Protein AF-A0A957QTY1-F1 (afdb_monomer_lite)

Radius of gyration: 31.03 Å; chains: 1; bounding box: 82×39×87 Å

Secondary structure (DSSP, 8-state):
--------TTTT-S---PPPPPP-HHHHHHHHHHHHHHHHHHHHHHHHHHH--TTHHHHHHHHHHHHHHHHHHHTT-HHHHHHHHHHHHHHHHHHHHHHHTHHHHHHHHHHHHHHHHHHHHHHHHHH-

Structure (mmCIF, N/CA/C/O backbone):
data_AF-A0A957QTY1-F1
#
_entry.id   AF-A0A957QTY1-F1
#
loop_
_atom_site.gr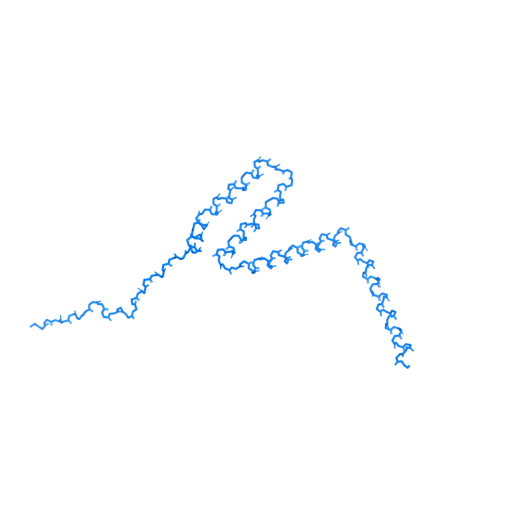oup_PDB
_atom_site.id
_atom_site.type_symbol
_atom_site.label_atom_id
_atom_site.label_alt_id
_atom_site.label_comp_id
_atom_site.label_asym_id
_atom_site.label_entity_id
_atom_site.label_seq_id
_atom_site.pdbx_PDB_ins_code
_atom_site.Cartn_x
_atom_site.Cartn_y
_atom_site.Cartn_z
_atom_site.occupancy
_atom_site.B_iso_or_equiv
_atom_site.auth_seq_id
_atom_site.auth_comp_id
_atom_site.auth_asym_id
_atom_site.auth_atom_id
_atom_site.pdbx_PDB_model_num
ATOM 1 N N . LEU A 1 1 ? 64.435 27.013 -41.044 1.00 44.09 1 LEU A N 1
ATOM 2 C CA . LEU A 1 1 ? 63.020 26.824 -40.651 1.00 44.09 1 LEU A CA 1
ATOM 3 C C . LEU A 1 1 ? 62.900 25.430 -40.040 1.00 44.09 1 LEU A C 1
ATOM 5 O O . LEU A 1 1 ? 63.057 24.458 -40.764 1.00 44.09 1 LEU A O 1
ATOM 9 N N . ARG A 1 2 ? 62.782 25.329 -38.709 1.00 47.00 2 ARG A N 1
ATOM 10 C CA . ARG A 1 2 ? 62.637 24.045 -37.999 1.00 47.00 2 ARG A CA 1
ATOM 11 C C . ARG A 1 2 ? 61.186 23.589 -38.147 1.00 47.00 2 ARG A C 1
ATOM 13 O O . ARG A 1 2 ? 60.296 24.276 -37.658 1.00 47.00 2 ARG A O 1
ATOM 20 N N . ALA A 1 3 ? 60.965 22.487 -38.858 1.00 55.94 3 ALA A N 1
ATOM 21 C CA . ALA A 1 3 ? 59.659 21.849 -38.946 1.00 55.94 3 ALA A CA 1
ATOM 22 C C . ALA A 1 3 ? 59.260 21.369 -37.543 1.00 55.94 3 ALA A C 1
ATOM 24 O O . ALA A 1 3 ? 59.983 20.584 -36.930 1.00 55.94 3 ALA A O 1
ATOM 25 N N . GLY A 1 4 ? 58.167 21.918 -37.013 1.00 53.94 4 GLY A N 1
ATOM 26 C CA . GLY A 1 4 ? 57.575 21.465 -35.764 1.00 53.94 4 GLY A CA 1
ATOM 27 C C . GLY A 1 4 ? 56.970 20.086 -35.977 1.00 53.94 4 GLY A C 1
ATOM 28 O O . GLY A 1 4 ? 56.051 19.936 -36.778 1.00 53.94 4 GLY A O 1
ATOM 29 N N . ASP A 1 5 ? 57.513 19.093 -35.285 1.00 63.28 5 ASP A N 1
ATOM 30 C CA . ASP A 1 5 ? 56.889 17.787 -35.138 1.00 63.28 5 ASP A CA 1
ATOM 31 C C . ASP A 1 5 ? 55.661 17.954 -34.233 1.00 63.28 5 ASP A C 1
ATOM 33 O O . ASP A 1 5 ? 55.762 18.059 -33.008 1.00 63.28 5 ASP A O 1
ATOM 37 N N . PHE A 1 6 ? 54.490 18.101 -34.854 1.00 61.78 6 PHE A N 1
ATOM 38 C CA . PHE A 1 6 ? 53.211 18.073 -34.159 1.00 61.78 6 PHE A CA 1
ATOM 39 C C . PHE A 1 6 ? 52.915 16.608 -33.849 1.00 61.78 6 PHE A C 1
ATOM 41 O O . PHE A 1 6 ? 52.276 15.923 -34.647 1.00 61.78 6 PHE A O 1
ATOM 48 N N . GLY A 1 7 ? 53.450 16.127 -32.724 1.00 65.25 7 GLY A N 1
ATOM 49 C CA . GLY A 1 7 ? 53.280 14.751 -32.269 1.00 65.25 7 GLY A CA 1
ATOM 50 C C . GLY A 1 7 ? 51.825 14.265 -32.311 1.00 65.25 7 GLY A C 1
ATOM 51 O O . GLY A 1 7 ? 50.881 15.049 -32.394 1.00 65.25 7 GLY A O 1
ATOM 52 N N . ASP A 1 8 ?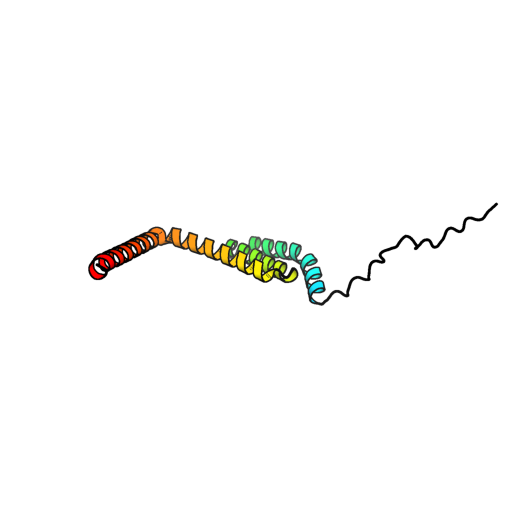 51.665 12.943 -32.250 1.00 66.50 8 ASP A N 1
ATOM 53 C CA . ASP A 1 8 ? 50.414 12.217 -32.490 1.00 66.50 8 ASP A CA 1
ATOM 54 C C . ASP A 1 8 ? 49.158 12.933 -31.942 1.00 66.50 8 ASP A C 1
ATOM 56 O O . ASP A 1 8 ? 49.003 13.146 -30.735 1.00 66.50 8 ASP A O 1
ATOM 60 N N . ALA A 1 9 ? 48.225 13.282 -32.838 1.00 62.50 9 ALA A N 1
ATOM 61 C CA . ALA A 1 9 ? 46.995 14.026 -32.538 1.00 62.50 9 ALA A CA 1
ATOM 62 C C . ALA A 1 9 ? 46.105 13.340 -31.480 1.00 62.50 9 ALA A C 1
ATOM 64 O O . ALA A 1 9 ? 45.184 13.945 -30.928 1.00 62.50 9 ALA A O 1
ATOM 65 N N . ARG A 1 10 ? 46.380 12.066 -31.181 1.00 59.50 10 ARG A N 1
ATOM 66 C CA . ARG A 1 10 ? 45.662 11.238 -30.207 1.00 59.50 10 ARG A CA 1
ATOM 67 C C . ARG A 1 10 ? 46.319 11.188 -28.828 1.00 59.50 10 ARG A C 1
ATOM 69 O O . ARG A 1 10 ? 45.717 10.634 -27.911 1.00 59.50 10 ARG A O 1
ATOM 76 N N . ALA A 1 11 ? 47.474 11.827 -28.634 1.00 61.59 11 ALA A N 1
ATOM 77 C CA . ALA A 1 11 ? 48.192 11.855 -27.355 1.00 61.59 11 ALA A CA 1
ATOM 78 C C . ALA A 1 11 ? 47.385 12.477 -26.192 1.00 61.59 11 ALA A C 1
ATOM 80 O O . ALA A 1 11 ? 47.681 12.237 -25.021 1.00 61.59 11 ALA A O 1
ATOM 81 N N . HIS A 1 12 ? 46.327 13.238 -26.496 1.00 62.34 12 HIS A N 1
ATOM 82 C CA . HIS A 1 12 ? 45.428 13.835 -25.503 1.00 62.34 12 HIS A CA 1
ATOM 83 C C . HIS A 1 12 ? 44.279 12.909 -25.061 1.00 62.34 12 HIS A C 1
ATOM 85 O O . HIS A 1 12 ? 43.588 13.205 -24.084 1.00 62.34 12 HIS A O 1
ATOM 91 N N . ILE A 1 13 ? 44.059 11.772 -25.729 1.00 63.53 13 ILE A N 1
ATOM 92 C CA . ILE A 1 13 ? 42.962 10.850 -25.407 1.00 63.53 13 ILE A CA 1
ATOM 93 C C . ILE A 1 13 ? 43.437 9.867 -24.330 1.00 63.53 13 ILE A C 1
ATOM 95 O O . ILE A 1 13 ? 43.775 8.719 -24.596 1.00 63.53 13 ILE A O 1
ATOM 99 N N . LYS A 1 14 ? 43.439 10.315 -23.069 1.00 64.06 14 LYS A N 1
ATOM 100 C CA . LYS A 1 14 ? 43.787 9.474 -21.902 1.00 64.06 14 LYS A CA 1
ATOM 101 C C . LYS A 1 14 ? 42.715 8.439 -21.531 1.00 64.06 14 LYS A C 1
ATOM 103 O O . LYS A 1 14 ? 42.946 7.587 -20.678 1.00 64.06 14 LYS A O 1
ATOM 108 N N . ARG A 1 15 ? 41.526 8.518 -22.135 1.00 57.84 15 ARG A N 1
ATOM 109 C CA . ARG A 1 15 ? 40.394 7.625 -21.859 1.00 57.84 15 ARG A CA 1
ATOM 110 C C . ARG A 1 15 ? 39.614 7.377 -23.146 1.00 57.84 15 ARG A C 1
ATOM 112 O O . ARG A 1 15 ? 38.657 8.084 -23.448 1.00 57.84 15 ARG A O 1
ATOM 119 N N . ALA A 1 16 ? 40.030 6.374 -23.914 1.00 63.72 16 ALA A N 1
ATOM 120 C CA . ALA A 1 16 ? 39.171 5.821 -24.952 1.00 63.72 16 ALA A CA 1
ATOM 121 C C . ALA A 1 16 ? 37.888 5.313 -24.274 1.00 63.72 16 ALA A C 1
ATOM 123 O O . ALA A 1 16 ? 37.961 4.541 -23.316 1.00 63.72 16 ALA A O 1
ATOM 124 N N . HIS A 1 17 ? 36.718 5.791 -24.703 1.00 60.16 17 HIS A N 1
ATOM 125 C CA . HIS A 1 17 ? 35.455 5.205 -24.265 1.00 60.16 17 HIS A CA 1
ATOM 126 C C . HIS A 1 17 ? 35.465 3.729 -24.664 1.00 60.16 17 HIS A C 1
ATOM 128 O O . HIS A 1 17 ? 35.538 3.408 -25.849 1.00 60.16 17 HIS A O 1
ATOM 134 N N . ALA A 1 18 ? 35.452 2.837 -23.671 1.00 63.41 18 ALA A N 1
ATOM 135 C CA . ALA A 1 18 ? 35.270 1.420 -23.931 1.00 63.41 18 ALA A CA 1
ATOM 136 C C . ALA A 1 18 ? 33.927 1.238 -24.664 1.00 63.41 18 ALA A C 1
ATOM 138 O O . ALA A 1 18 ? 32.963 1.932 -24.314 1.00 63.41 18 ALA A O 1
ATOM 139 N N . PRO A 1 19 ? 33.849 0.360 -25.681 1.00 67.38 19 PRO A N 1
ATOM 140 C CA . PRO A 1 19 ? 32.592 0.087 -26.357 1.00 67.38 19 PRO A CA 1
ATOM 141 C C . PRO A 1 19 ? 31.536 -0.283 -25.316 1.00 67.38 19 PRO A C 1
ATOM 143 O O . PRO A 1 19 ? 31.818 -1.051 -24.393 1.00 67.38 19 PRO A O 1
ATOM 146 N N . GLN A 1 20 ? 30.340 0.301 -25.437 1.00 63.50 20 GLN A N 1
ATOM 147 C CA . GLN A 1 20 ? 29.232 -0.039 -24.549 1.00 63.50 20 GLN A CA 1
ATOM 148 C C . GLN A 1 20 ? 29.052 -1.563 -24.544 1.00 63.50 20 GLN A C 1
ATOM 150 O O . GLN A 1 20 ? 29.044 -2.171 -25.620 1.00 63.50 20 GLN A O 1
A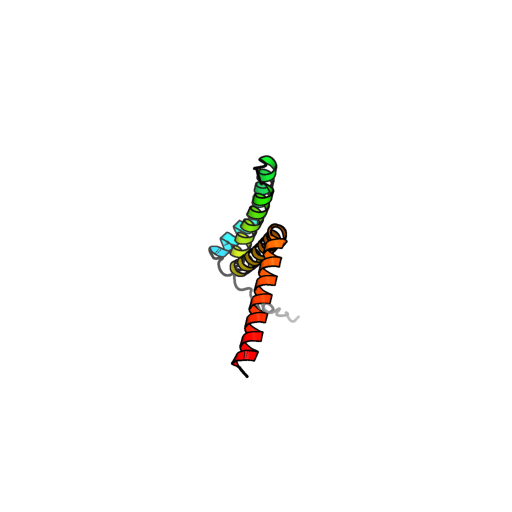TOM 155 N N . PRO A 1 21 ? 28.939 -2.192 -23.360 1.00 71.25 21 PRO A N 1
ATOM 156 C CA . PRO A 1 21 ? 28.704 -3.622 -23.287 1.00 71.25 21 PRO A CA 1
ATOM 157 C C . PRO A 1 21 ? 27.415 -3.967 -24.051 1.00 71.25 21 PRO A C 1
ATOM 159 O O . PRO A 1 21 ? 26.477 -3.162 -24.065 1.00 71.25 21 PRO A O 1
ATOM 162 N N . PRO A 1 22 ? 27.355 -5.136 -24.709 1.00 78.31 22 PRO A N 1
ATOM 163 C CA . PRO A 1 22 ? 26.189 -5.531 -25.485 1.00 78.31 22 PRO A CA 1
ATOM 164 C C . PRO A 1 22 ? 24.939 -5.531 -24.601 1.00 78.31 22 PRO A C 1
ATOM 166 O O . PRO A 1 22 ? 24.938 -6.105 -23.512 1.00 78.31 22 PRO A O 1
ATOM 169 N N . ILE A 1 23 ? 23.877 -4.877 -25.079 1.00 79.12 23 ILE A N 1
ATOM 170 C CA . ILE A 1 23 ? 22.606 -4.778 -24.358 1.00 79.12 23 ILE A CA 1
ATOM 171 C C . ILE A 1 23 ? 22.028 -6.186 -24.205 1.00 79.12 23 ILE A C 1
ATOM 173 O O . ILE A 1 23 ? 21.777 -6.897 -25.185 1.00 79.12 23 ILE A O 1
ATOM 177 N N . ASP A 1 24 ? 21.795 -6.587 -22.965 1.00 85.50 24 ASP A N 1
ATOM 178 C CA . ASP A 1 24 ? 21.188 -7.864 -22.639 1.00 85.50 24 ASP A CA 1
ATOM 179 C C . ASP A 1 24 ? 19.688 -7.890 -23.001 1.00 85.50 24 ASP A C 1
ATOM 181 O O . ASP A 1 24 ? 19.087 -6.926 -23.491 1.00 85.50 24 ASP A O 1
ATOM 185 N N . ARG A 1 25 ? 19.040 -9.048 -22.838 1.00 83.75 25 ARG A N 1
ATOM 186 C CA . ARG A 1 25 ? 17.605 -9.181 -23.155 1.00 83.75 25 ARG A CA 1
ATOM 187 C C . ARG A 1 25 ? 16.740 -8.261 -22.282 1.00 83.75 25 ARG A C 1
ATOM 189 O O . ARG A 1 25 ? 15.758 -7.723 -22.788 1.00 83.75 25 ARG A O 1
ATOM 196 N N . GLN A 1 26 ? 17.117 -8.055 -21.017 1.00 83.50 26 GLN A N 1
ATOM 197 C CA . GLN A 1 26 ? 16.384 -7.196 -20.083 1.00 83.50 26 GLN A CA 1
ATOM 198 C C . GLN A 1 26 ? 16.509 -5.716 -20.459 1.00 83.50 26 GLN A C 1
ATOM 200 O O . GLN A 1 26 ? 15.493 -5.025 -20.515 1.00 83.50 26 GLN A O 1
ATOM 205 N N . GLY A 1 27 ? 17.704 -5.243 -20.823 1.00 83.44 27 GLY A N 1
ATOM 206 C CA . GLY A 1 27 ? 17.917 -3.879 -21.302 1.00 83.44 27 GLY A CA 1
ATOM 207 C C . GLY A 1 27 ? 17.136 -3.573 -22.581 1.00 83.44 27 GLY A C 1
ATOM 208 O O . GLY A 1 27 ? 16.501 -2.524 -22.679 1.00 83.44 27 GLY A O 1
ATOM 209 N N . ARG A 1 28 ? 17.084 -4.513 -23.537 1.00 86.56 28 ARG A N 1
ATOM 210 C CA . ARG A 1 28 ? 16.268 -4.354 -24.757 1.00 86.56 28 ARG A CA 1
ATOM 211 C C . ARG A 1 28 ? 14.774 -4.254 -24.455 1.00 86.56 28 ARG A C 1
ATOM 213 O O . ARG A 1 28 ? 14.096 -3.417 -25.045 1.00 86.56 28 ARG A O 1
ATOM 220 N N . PHE A 1 29 ? 14.271 -5.072 -23.529 1.00 87.69 29 PHE A N 1
ATOM 221 C CA . PHE A 1 29 ? 12.883 -4.975 -23.080 1.00 87.69 29 PHE A CA 1
ATOM 222 C C . PHE A 1 29 ? 12.602 -3.626 -22.406 1.00 87.69 29 PHE A C 1
ATOM 224 O O . PHE A 1 29 ? 11.595 -2.997 -22.714 1.00 87.69 29 PHE A O 1
ATOM 231 N N . ALA A 1 30 ? 13.508 -3.144 -21.550 1.00 88.69 30 ALA A N 1
ATOM 232 C CA . ALA A 1 30 ? 13.374 -1.845 -20.895 1.00 88.69 30 ALA A CA 1
ATOM 233 C C . ALA A 1 30 ? 13.315 -0.680 -21.900 1.00 88.69 30 ALA A C 1
ATOM 235 O O . ALA A 1 30 ? 12.476 0.206 -21.756 1.00 88.69 30 ALA A O 1
ATOM 236 N N . LEU A 1 31 ? 14.153 -0.707 -22.942 1.00 88.50 31 LEU A N 1
ATOM 237 C CA . LEU A 1 31 ? 14.145 0.272 -24.037 1.00 88.50 31 LEU A CA 1
ATOM 238 C C . LEU A 1 31 ? 12.825 0.265 -24.816 1.00 88.50 31 LEU A C 1
ATOM 240 O O . LEU A 1 31 ? 12.238 1.321 -25.046 1.00 88.50 31 LEU A O 1
ATOM 244 N N . TRP A 1 32 ? 12.342 -0.919 -25.198 1.00 92.44 32 TRP A N 1
ATOM 245 C CA . TRP A 1 32 ? 11.063 -1.055 -25.898 1.00 92.44 32 TRP A CA 1
ATOM 246 C C . TRP A 1 32 ? 9.894 -0.582 -25.030 1.00 92.44 32 TRP A C 1
ATOM 248 O O . TRP A 1 32 ? 9.051 0.191 -25.483 1.00 92.44 32 TRP A O 1
ATOM 258 N N . TRP A 1 33 ? 9.880 -0.986 -23.759 1.00 92.19 33 TRP A N 1
ATOM 259 C CA . TRP A 1 33 ? 8.861 -0.572 -22.804 1.00 92.19 33 TRP A CA 1
ATOM 260 C C . TRP A 1 33 ? 8.839 0.947 -22.624 1.00 92.19 33 TRP A C 1
ATOM 262 O O . TRP A 1 33 ? 7.771 1.545 -22.703 1.00 92.19 33 TRP A O 1
ATOM 272 N N . ALA A 1 34 ? 10.001 1.585 -22.460 1.00 89.44 34 ALA A N 1
ATOM 273 C CA . ALA A 1 34 ? 10.103 3.036 -22.321 1.00 89.44 34 ALA A CA 1
ATOM 274 C C . ALA A 1 34 ? 9.568 3.796 -23.549 1.00 89.44 34 ALA A C 1
ATOM 276 O O . ALA A 1 34 ? 9.023 4.887 -23.400 1.00 89.44 34 ALA A O 1
ATOM 277 N N . ALA A 1 35 ? 9.691 3.222 -24.750 1.00 93.25 35 ALA A N 1
ATOM 278 C CA . ALA A 1 35 ? 9.160 3.819 -25.974 1.00 93.25 35 ALA A CA 1
ATOM 279 C C . ALA A 1 35 ? 7.630 3.680 -26.096 1.00 93.25 35 ALA A C 1
ATOM 281 O O . ALA A 1 35 ? 6.971 4.567 -26.634 1.00 93.25 35 ALA A O 1
ATOM 282 N N . VAL A 1 36 ? 7.060 2.574 -25.609 1.00 93.62 36 VAL A N 1
ATOM 283 C CA . VAL A 1 36 ? 5.641 2.229 -25.817 1.00 93.62 36 VAL A CA 1
ATOM 284 C C . VAL A 1 36 ? 4.747 2.655 -24.648 1.00 93.62 36 VAL A C 1
ATOM 286 O O . VAL A 1 36 ? 3.576 2.979 -24.855 1.00 93.62 36 VAL A O 1
ATOM 289 N N . SER A 1 37 ? 5.273 2.678 -23.422 1.00 91.31 37 SER A N 1
ATOM 290 C CA . SER A 1 37 ? 4.477 2.774 -22.193 1.00 91.31 37 SER A CA 1
ATOM 291 C C . SER A 1 37 ? 3.611 4.031 -22.121 1.00 91.31 37 SER A C 1
ATOM 293 O O . SER A 1 37 ? 2.435 3.934 -21.781 1.00 91.31 37 SER A O 1
ATOM 295 N N . GLY A 1 38 ? 4.145 5.196 -22.495 1.00 90.81 38 GLY A N 1
ATOM 296 C CA . GLY A 1 38 ? 3.395 6.455 -22.462 1.00 90.81 38 GLY A CA 1
ATOM 297 C C . GLY A 1 38 ? 2.167 6.436 -23.376 1.00 90.81 38 GLY A C 1
ATOM 298 O O . GLY A 1 38 ? 1.064 6.771 -22.945 1.00 90.81 38 GLY A O 1
ATOM 299 N N . GLY A 1 39 ? 2.337 5.983 -24.622 1.00 94.94 39 GLY A N 1
ATOM 300 C CA . GLY A 1 39 ? 1.237 5.868 -25.582 1.00 94.94 39 GLY A CA 1
ATOM 301 C C . GLY A 1 39 ? 0.221 4.805 -25.170 1.00 94.94 39 GLY A C 1
ATOM 302 O O . GLY A 1 39 ? -0.984 5.049 -25.208 1.00 94.94 39 GLY A O 1
ATOM 303 N N . LEU A 1 40 ? 0.699 3.648 -24.703 1.00 94.56 40 LEU A N 1
ATOM 304 C CA . LEU A 1 40 ? -0.169 2.572 -24.236 1.00 94.56 40 LEU A CA 1
ATOM 305 C C . LEU A 1 40 ? -0.993 2.991 -23.009 1.00 94.56 40 LEU A C 1
ATOM 307 O O . LEU A 1 40 ? -2.187 2.707 -22.960 1.00 94.56 40 LEU A O 1
ATOM 311 N N . LEU A 1 41 ? -0.394 3.702 -22.048 1.00 94.31 41 LEU A N 1
ATOM 312 C CA . LEU A 1 41 ? -1.098 4.210 -20.869 1.00 94.31 41 LEU A CA 1
ATOM 313 C C . LEU A 1 41 ? -2.231 5.160 -21.270 1.00 94.31 41 LEU A C 1
ATOM 315 O O . LEU A 1 41 ? -3.356 5.008 -20.797 1.00 94.31 41 LEU A O 1
ATOM 319 N N . LEU A 1 42 ? -1.954 6.105 -22.172 1.00 95.31 42 LEU A N 1
ATOM 320 C CA . LEU A 1 42 ? -2.971 7.028 -22.673 1.00 95.31 42 LEU A CA 1
ATOM 321 C C . LEU A 1 42 ? -4.103 6.292 -23.393 1.00 95.31 42 LEU A C 1
ATOM 323 O O . LEU A 1 42 ? -5.267 6.588 -23.133 1.00 95.31 42 LEU A O 1
ATOM 327 N N . LEU A 1 43 ? -3.789 5.305 -24.237 1.00 96.56 43 LEU A N 1
ATOM 328 C CA . LEU A 1 43 ? -4.803 4.489 -24.911 1.00 96.56 43 LEU A CA 1
ATOM 329 C C . LEU A 1 43 ? -5.707 3.756 -23.914 1.00 96.56 43 LEU A C 1
ATOM 331 O O . LEU A 1 43 ? -6.926 3.765 -24.075 1.00 96.56 43 LEU A O 1
ATOM 335 N N . VAL A 1 44 ? -5.132 3.167 -22.863 1.00 94.31 44 VAL A N 1
ATOM 336 C CA . VAL A 1 44 ? -5.904 2.481 -21.817 1.00 94.31 44 VAL A CA 1
ATOM 337 C C . VAL A 1 44 ? -6.787 3.463 -21.043 1.00 94.31 44 VAL A C 1
ATOM 339 O O . VAL A 1 44 ? -7.957 3.168 -20.802 1.00 94.31 44 VAL A O 1
ATOM 342 N N . ILE A 1 45 ? -6.270 4.642 -20.688 1.00 92.19 45 ILE A N 1
ATOM 343 C CA . ILE A 1 45 ? -7.053 5.687 -20.009 1.00 92.19 45 ILE A CA 1
ATOM 344 C C . ILE A 1 45 ? -8.220 6.137 -20.893 1.00 92.19 45 ILE A C 1
ATOM 346 O O . ILE A 1 45 ? -9.357 6.187 -20.426 1.00 92.19 45 ILE A O 1
ATOM 350 N N . VAL A 1 46 ? -7.967 6.421 -22.173 1.00 95.31 46 VAL A N 1
ATOM 351 C CA . VAL A 1 46 ? -9.009 6.811 -23.133 1.00 95.31 46 VAL A CA 1
ATOM 352 C C . VAL A 1 46 ? -10.063 5.714 -23.264 1.00 95.31 46 VAL A C 1
ATOM 354 O O . VAL A 1 46 ? -11.255 6.012 -23.204 1.00 95.31 46 VAL A O 1
ATOM 357 N N . ALA A 1 47 ? -9.652 4.449 -23.368 1.00 94.62 47 ALA A N 1
ATOM 358 C CA . ALA A 1 47 ? -10.577 3.322 -23.424 1.00 94.62 47 ALA A CA 1
ATOM 359 C C . ALA A 1 47 ? -11.453 3.236 -22.160 1.00 94.62 47 ALA A C 1
ATOM 361 O O . ALA A 1 47 ? -12.671 3.106 -22.270 1.00 94.62 47 ALA A O 1
ATOM 362 N N . LEU A 1 48 ? -10.870 3.378 -20.964 1.00 92.38 48 LEU A N 1
ATOM 363 C CA . LEU A 1 48 ? -11.626 3.383 -19.705 1.00 92.38 48 LEU A CA 1
ATOM 364 C C . LEU A 1 48 ? -12.638 4.533 -19.634 1.00 92.38 48 LEU A C 1
ATOM 366 O O . LEU A 1 48 ? -13.766 4.331 -19.185 1.00 92.38 48 LEU A O 1
ATOM 370 N N . LEU A 1 49 ? -12.260 5.723 -20.104 1.00 90.38 49 LEU A N 1
ATOM 371 C CA . LEU A 1 49 ? -13.144 6.890 -20.135 1.00 90.38 49 LEU A CA 1
ATOM 372 C C . LEU A 1 49 ? -14.252 6.779 -21.190 1.00 90.38 49 LEU A C 1
ATOM 374 O O . LEU A 1 49 ? -15.327 7.354 -20.998 1.00 90.38 49 LEU A O 1
ATOM 378 N N . TYR A 1 50 ? -13.999 6.055 -22.282 1.00 94.56 50 TYR A N 1
ATOM 379 C CA . TYR A 1 50 ? -14.965 5.821 -23.351 1.00 94.56 50 TYR A CA 1
ATOM 380 C C . TYR A 1 50 ? -15.993 4.754 -22.966 1.00 94.56 50 TYR A C 1
ATOM 382 O O . TYR A 1 50 ? -17.192 5.020 -22.984 1.00 94.56 50 TYR A O 1
ATOM 390 N N . PHE A 1 51 ? -15.532 3.566 -22.564 1.00 93.00 51 PHE A N 1
ATOM 391 C CA . PHE A 1 51 ? -16.416 2.448 -22.224 1.00 93.00 51 PHE A CA 1
ATOM 392 C C . PHE A 1 51 ? -17.098 2.610 -20.864 1.00 93.00 51 PHE A C 1
ATOM 394 O O . PHE A 1 51 ? -18.122 1.974 -20.631 1.00 93.00 51 PHE A O 1
ATOM 401 N N . ARG A 1 52 ? -16.536 3.445 -19.974 1.00 88.88 52 ARG A N 1
ATOM 402 C CA . ARG A 1 52 ? -17.042 3.738 -18.621 1.00 88.88 52 ARG A CA 1
ATOM 403 C C . ARG A 1 52 ? -17.587 2.496 -17.909 1.00 88.88 52 ARG A C 1
ATOM 405 O O . ARG A 1 52 ? -18.773 2.462 -17.567 1.00 88.88 52 ARG A O 1
ATOM 412 N N . PRO A 1 53 ? -16.750 1.472 -17.672 1.00 87.31 53 PRO A N 1
ATOM 413 C CA . PRO A 1 53 ? -17.202 0.312 -16.926 1.00 87.31 53 PRO A CA 1
ATOM 414 C C . PRO A 1 53 ? -17.749 0.743 -15.553 1.00 87.31 53 PRO A C 1
ATOM 416 O O . PRO A 1 53 ? -17.288 1.745 -14.983 1.00 87.31 53 PRO A O 1
ATOM 419 N N . PRO A 1 54 ? -18.699 -0.015 -14.979 1.00 81.94 54 PRO A N 1
ATOM 420 C CA . PRO A 1 54 ? -19.019 0.120 -13.566 1.00 81.94 54 PRO A CA 1
ATOM 421 C C . PRO A 1 54 ? -17.704 0.048 -12.786 1.00 81.94 54 PRO A C 1
ATOM 423 O O . PRO A 1 54 ? -16.870 -0.800 -13.090 1.00 81.94 54 PRO A O 1
ATOM 426 N N . THR A 1 55 ? -17.493 0.983 -11.859 1.00 90.50 55 THR A N 1
ATOM 427 C CA . THR A 1 55 ? -16.239 1.149 -11.097 1.00 90.50 55 THR A CA 1
ATOM 428 C C . THR A 1 55 ? -14.991 1.562 -11.897 1.00 90.50 55 THR A C 1
ATOM 430 O O . THR A 1 55 ? -13.868 1.336 -11.448 1.00 90.50 55 THR A O 1
ATOM 433 N N . TRP A 1 56 ? -15.142 2.273 -13.024 1.00 87.69 56 TRP A N 1
ATOM 434 C CA . TRP A 1 56 ? -14.014 2.828 -13.800 1.00 87.69 56 TRP A CA 1
ATOM 435 C C . TRP A 1 56 ? -12.902 3.540 -12.987 1.00 87.69 56 TRP A C 1
ATOM 437 O O . TRP A 1 56 ? -11.742 3.396 -13.381 1.00 87.69 56 TRP A O 1
ATOM 447 N N . PRO A 1 57 ? -13.152 4.234 -11.848 1.00 88.50 57 PRO A N 1
ATOM 448 C CA . PRO A 1 57 ? -12.064 4.825 -11.066 1.00 88.50 57 PRO A CA 1
ATOM 449 C C . PRO A 1 57 ? -11.143 3.772 -10.432 1.00 88.50 57 PRO A C 1
ATOM 451 O O . PRO A 1 57 ? -9.939 3.991 -10.334 1.00 88.50 57 PRO A O 1
ATOM 454 N N . ILE A 1 58 ? -11.681 2.607 -10.045 1.00 90.94 58 ILE A N 1
ATOM 455 C CA . ILE A 1 58 ? -10.889 1.490 -9.500 1.00 90.94 58 ILE A CA 1
ATOM 456 C C . ILE A 1 58 ? -9.965 0.940 -10.586 1.00 90.94 58 ILE A C 1
ATOM 458 O O . ILE A 1 58 ? -8.777 0.722 -10.349 1.00 90.94 58 ILE A O 1
ATOM 462 N N . TRP A 1 59 ? -10.493 0.782 -11.801 1.00 92.06 59 TRP A N 1
ATOM 463 C CA . TRP A 1 59 ? -9.705 0.361 -12.956 1.00 92.06 59 TRP A CA 1
ATOM 464 C C . TRP A 1 59 ? -8.587 1.348 -13.287 1.00 92.06 59 TRP A C 1
ATOM 466 O O . TRP A 1 59 ? -7.478 0.920 -13.597 1.00 92.06 59 TRP A O 1
ATOM 476 N N . LEU A 1 60 ? -8.834 2.654 -13.153 1.00 92.06 60 LEU A N 1
ATOM 477 C CA . LEU A 1 60 ? -7.810 3.679 -13.354 1.00 92.06 60 LEU A CA 1
ATOM 478 C C . LEU A 1 60 ? -6.640 3.509 -12.373 1.00 92.06 60 LEU A C 1
ATOM 480 O O . LEU A 1 60 ? -5.483 3.488 -12.792 1.00 92.06 60 LEU A O 1
ATOM 484 N N . VAL A 1 61 ? -6.937 3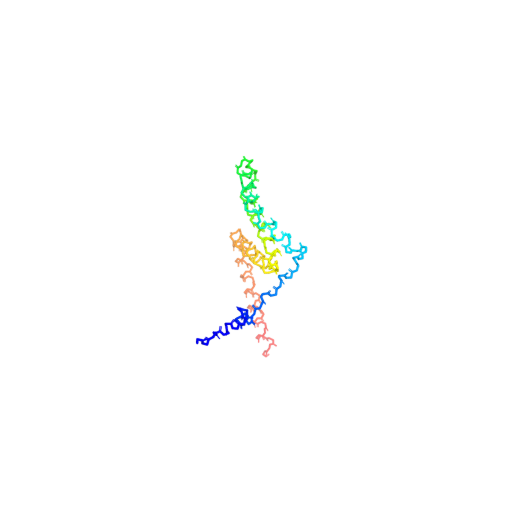.329 -11.081 1.00 93.12 61 VAL A N 1
ATOM 485 C CA . VAL A 1 61 ? -5.913 3.056 -10.059 1.00 93.12 61 VAL A CA 1
ATOM 486 C C . VAL A 1 61 ? -5.158 1.767 -10.389 1.00 93.12 61 VAL A C 1
ATOM 488 O O . VAL A 1 61 ? -3.929 1.753 -10.358 1.00 93.12 61 VAL A O 1
ATOM 491 N N . GLY A 1 62 ? -5.873 0.705 -10.771 1.00 93.94 62 GLY A N 1
ATOM 492 C CA . GLY A 1 62 ? -5.274 -0.573 -11.155 1.00 93.94 62 GLY A CA 1
ATOM 493 C C . GLY A 1 62 ? -4.297 -0.453 -12.328 1.00 93.94 62 GLY A C 1
ATOM 494 O O . GLY A 1 62 ? -3.198 -0.999 -12.268 1.00 93.94 62 GLY A O 1
ATOM 495 N N . VAL A 1 63 ? -4.651 0.314 -13.362 1.00 94.31 63 VAL A N 1
ATOM 496 C CA . VAL A 1 63 ? -3.780 0.570 -14.520 1.00 94.31 63 VAL A CA 1
ATOM 497 C C . VAL A 1 63 ? -2.520 1.321 -14.103 1.00 94.31 63 VAL A C 1
ATOM 499 O O . VAL A 1 63 ? -1.422 0.916 -14.479 1.00 94.31 63 VAL A O 1
ATOM 502 N N . VAL A 1 64 ? -2.648 2.372 -13.289 1.00 93.62 64 VAL A N 1
ATOM 503 C CA . VAL A 1 64 ? -1.488 3.128 -12.788 1.00 93.62 64 VAL A CA 1
ATOM 504 C C . VAL A 1 64 ? -0.560 2.227 -11.969 1.00 93.62 64 VAL A C 1
ATOM 506 O O . VAL A 1 64 ? 0.659 2.270 -12.151 1.00 93.62 64 VAL A O 1
ATOM 509 N N . VAL A 1 65 ? -1.122 1.368 -11.112 1.00 94.94 65 VAL A N 1
ATOM 510 C CA . VAL A 1 65 ? -0.340 0.415 -10.314 1.00 94.94 65 VAL A CA 1
ATOM 511 C C . VAL A 1 65 ? 0.362 -0.620 -11.204 1.00 94.94 65 VAL A C 1
ATOM 513 O O . VAL A 1 65 ? 1.548 -0.899 -11.035 1.00 94.94 65 VAL A O 1
ATOM 516 N N . ALA A 1 66 ? -0.332 -1.164 -12.202 1.00 93.81 66 ALA A N 1
ATOM 517 C CA . ALA A 1 66 ? 0.245 -2.139 -13.123 1.00 93.81 66 ALA A CA 1
ATOM 518 C C . ALA A 1 66 ? 1.395 -1.540 -13.949 1.00 93.81 66 ALA A C 1
ATOM 520 O O . ALA A 1 66 ? 2.477 -2.123 -14.021 1.00 93.81 66 ALA A O 1
ATOM 521 N N . PHE A 1 67 ? 1.200 -0.349 -14.521 1.00 94.19 67 PHE A N 1
ATOM 522 C CA . PHE A 1 67 ? 2.248 0.349 -15.268 1.00 94.19 67 PHE A CA 1
ATOM 523 C C . PHE A 1 67 ? 3.453 0.683 -14.390 1.00 94.19 67 PHE A C 1
ATOM 525 O O . PHE A 1 67 ? 4.592 0.455 -14.798 1.00 94.19 67 PHE A O 1
ATOM 532 N N . GLY A 1 68 ? 3.210 1.165 -13.168 1.00 92.44 68 GLY A N 1
ATOM 533 C CA . GLY A 1 68 ? 4.269 1.425 -12.198 1.00 92.44 68 GLY A CA 1
ATOM 534 C C . GLY A 1 68 ? 5.061 0.165 -11.839 1.00 92.44 68 GLY A C 1
ATOM 535 O O . GLY A 1 68 ? 6.281 0.236 -11.707 1.00 92.44 68 GLY A O 1
ATOM 536 N N . ALA A 1 69 ? 4.405 -0.996 -11.750 1.00 92.12 69 ALA A N 1
ATOM 537 C CA . ALA A 1 69 ? 5.073 -2.269 -11.490 1.00 92.12 69 ALA A CA 1
ATOM 538 C C . ALA A 1 69 ? 6.001 -2.677 -12.639 1.00 92.12 69 ALA A C 1
ATOM 540 O O . ALA A 1 69 ? 7.145 -3.063 -12.389 1.00 92.12 69 ALA A O 1
ATOM 541 N N . VAL A 1 70 ? 5.550 -2.554 -13.892 1.00 92.38 70 VAL A N 1
ATOM 542 C CA . VAL A 1 70 ? 6.401 -2.846 -15.055 1.00 92.38 70 VAL A CA 1
ATOM 543 C C . VAL A 1 70 ? 7.589 -1.883 -15.094 1.00 92.38 70 VAL A C 1
ATOM 545 O O . VAL A 1 70 ? 8.723 -2.335 -15.215 1.00 92.38 70 VAL A O 1
ATOM 548 N N . GLU A 1 71 ? 7.362 -0.585 -14.878 1.00 91.25 71 GLU A N 1
ATOM 549 C CA . GLU A 1 71 ? 8.414 0.441 -14.835 1.00 91.25 71 GLU A CA 1
ATOM 550 C C . GLU A 1 71 ? 9.434 0.202 -13.708 1.00 91.25 71 GLU A C 1
ATOM 552 O O . GLU A 1 71 ? 10.646 0.350 -13.876 1.00 91.25 71 GLU A O 1
ATOM 557 N N . ALA A 1 72 ? 8.963 -0.202 -12.530 1.00 90.50 72 ALA A N 1
ATOM 558 C CA . ALA A 1 72 ? 9.841 -0.578 -11.434 1.00 90.50 72 ALA A CA 1
ATOM 559 C C . ALA A 1 72 ? 10.615 -1.864 -11.750 1.00 90.50 72 ALA A C 1
ATOM 561 O O . ALA A 1 72 ? 11.784 -1.978 -11.379 1.00 90.50 72 ALA A O 1
ATOM 562 N N . GLY A 1 73 ? 9.989 -2.816 -12.444 1.00 89.12 73 GLY A N 1
ATOM 563 C CA . GLY A 1 73 ? 10.614 -4.041 -12.932 1.00 89.12 73 GLY A CA 1
ATOM 564 C C . GLY A 1 73 ? 11.747 -3.764 -13.916 1.00 89.12 73 GLY A C 1
ATOM 565 O O . GLY A 1 73 ? 12.861 -4.240 -13.698 1.00 89.12 73 GLY A O 1
ATOM 566 N N . THR A 1 74 ? 11.507 -2.932 -14.934 1.00 88.50 74 THR A N 1
ATOM 567 C CA . THR A 1 74 ? 12.524 -2.571 -15.939 1.00 88.50 74 THR A CA 1
ATOM 568 C C . THR A 1 74 ? 13.728 -1.853 -15.328 1.00 88.50 74 THR A C 1
ATOM 570 O O . THR A 1 74 ? 14.844 -1.993 -15.821 1.00 88.50 74 THR A O 1
ATOM 573 N N . ARG A 1 75 ? 13.532 -1.133 -14.216 1.00 85.56 75 ARG A N 1
ATOM 574 C CA . ARG A 1 75 ? 14.590 -0.418 -13.479 1.00 85.56 75 ARG A CA 1
ATOM 575 C C . ARG A 1 75 ? 15.217 -1.222 -12.332 1.00 85.56 75 ARG A C 1
ATOM 577 O O . ARG A 1 75 ? 16.019 -0.667 -11.582 1.00 85.56 75 ARG A O 1
ATOM 584 N N . GLY A 1 76 ? 14.829 -2.486 -12.131 1.00 85.69 76 GLY A N 1
ATOM 585 C CA . GLY A 1 76 ? 15.333 -3.333 -11.038 1.00 85.69 76 GLY A CA 1
ATOM 586 C C . GLY A 1 76 ? 14.869 -2.919 -9.630 1.00 85.69 76 GLY A C 1
ATOM 587 O O . GLY A 1 76 ? 15.455 -3.333 -8.631 1.00 85.69 76 GLY A O 1
ATOM 588 N N . ARG A 1 77 ? 13.812 -2.106 -9.521 1.00 89.81 77 ARG A N 1
ATOM 589 C CA . ARG A 1 77 ? 13.259 -1.556 -8.265 1.00 89.81 77 ARG A CA 1
ATOM 590 C C . ARG A 1 77 ? 11.927 -2.188 -7.848 1.00 89.81 77 ARG A C 1
ATOM 592 O O . ARG A 1 77 ? 11.249 -1.648 -6.976 1.00 89.81 77 ARG A O 1
ATOM 599 N N . ILE A 1 78 ? 11.562 -3.339 -8.421 1.00 91.69 78 ILE A N 1
ATOM 600 C CA . ILE A 1 78 ? 10.265 -3.997 -8.178 1.00 91.69 78 ILE A CA 1
ATOM 601 C C . ILE A 1 78 ? 9.980 -4.232 -6.690 1.00 91.69 78 ILE A C 1
ATOM 603 O O . ILE A 1 78 ? 8.873 -3.977 -6.233 1.00 91.69 78 ILE A O 1
ATOM 607 N N . ARG A 1 79 ? 10.991 -4.629 -5.905 1.00 91.94 79 ARG A N 1
ATOM 608 C CA . ARG A 1 79 ? 10.842 -4.842 -4.455 1.00 91.94 79 ARG A CA 1
ATOM 609 C C . ARG A 1 79 ? 10.406 -3.566 -3.734 1.00 91.94 79 ARG A C 1
ATOM 611 O O . ARG A 1 79 ? 9.435 -3.590 -2.989 1.00 91.94 79 ARG A O 1
ATOM 618 N N . GLY A 1 80 ? 11.084 -2.446 -3.995 1.00 92.00 80 GLY A N 1
ATOM 619 C CA . GLY A 1 80 ? 10.743 -1.154 -3.390 1.00 92.00 80 GLY A CA 1
ATOM 620 C C . GLY A 1 80 ? 9.358 -0.660 -3.812 1.00 92.00 80 GLY A C 1
ATOM 621 O O . GLY A 1 80 ? 8.608 -0.153 -2.983 1.00 92.00 80 GLY A O 1
ATOM 622 N N . TYR A 1 81 ? 8.992 -0.878 -5.077 1.00 94.75 81 TYR A N 1
ATOM 623 C CA . TYR A 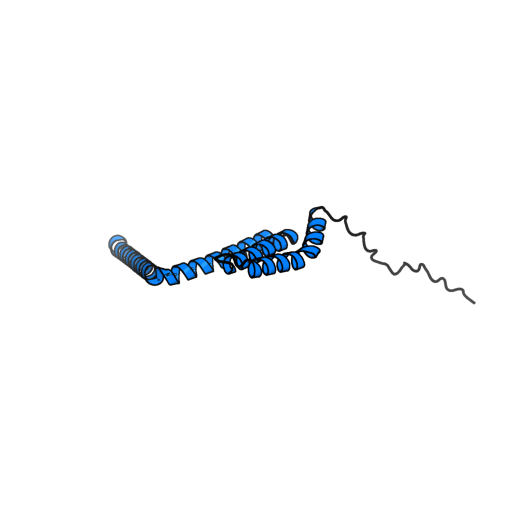1 81 ? 7.665 -0.545 -5.586 1.00 94.75 81 TYR A CA 1
ATOM 624 C C . TYR A 1 81 ? 6.557 -1.349 -4.898 1.00 94.75 81 TYR A C 1
ATOM 626 O O . TYR A 1 81 ? 5.588 -0.767 -4.417 1.00 94.75 81 TYR A O 1
ATOM 634 N N . LEU A 1 82 ? 6.726 -2.670 -4.781 1.00 94.94 82 LEU A N 1
ATOM 635 C CA . LEU A 1 82 ? 5.763 -3.540 -4.107 1.00 94.94 82 LEU A CA 1
ATOM 636 C C . LEU A 1 82 ? 5.595 -3.173 -2.632 1.00 94.94 82 LEU A C 1
ATOM 638 O O . LEU A 1 82 ? 4.463 -3.139 -2.152 1.00 94.94 82 LEU A O 1
ATOM 642 N N . TYR A 1 83 ? 6.682 -2.845 -1.926 1.00 96.69 83 TYR A N 1
ATOM 643 C CA . TYR A 1 83 ? 6.585 -2.356 -0.550 1.00 96.69 83 TYR A CA 1
ATOM 644 C C . TYR A 1 83 ? 5.810 -1.041 -0.473 1.00 96.69 83 TYR A C 1
ATOM 646 O O . TYR A 1 83 ? 4.899 -0.933 0.341 1.00 96.69 83 TYR A O 1
ATOM 654 N N . GLY A 1 84 ? 6.110 -0.075 -1.346 1.00 95.62 84 GLY A N 1
ATOM 655 C CA . GLY A 1 84 ? 5.392 1.200 -1.393 1.00 95.62 84 GLY A CA 1
ATOM 656 C C . GLY A 1 84 ? 3.895 1.024 -1.652 1.00 95.62 84 GLY A C 1
ATOM 657 O O . GLY A 1 84 ? 3.079 1.572 -0.914 1.00 95.62 84 GLY A O 1
ATOM 658 N N . VAL A 1 85 ? 3.528 0.204 -2.642 1.00 95.62 85 VAL A N 1
ATOM 659 C CA . VAL A 1 85 ? 2.123 -0.112 -2.947 1.00 95.62 85 VAL A CA 1
ATOM 660 C C . VAL A 1 85 ? 1.459 -0.819 -1.771 1.00 95.62 85 VAL A C 1
ATOM 662 O O . VAL A 1 85 ? 0.372 -0.421 -1.372 1.00 95.62 85 VAL A O 1
ATOM 665 N N . THR A 1 86 ? 2.113 -1.820 -1.180 1.00 96.69 86 THR A N 1
ATOM 666 C CA . THR A 1 86 ? 1.569 -2.565 -0.034 1.00 96.69 86 THR A CA 1
ATOM 667 C C . THR A 1 86 ? 1.325 -1.651 1.160 1.00 96.69 86 THR A C 1
ATOM 669 O O . THR A 1 86 ? 0.261 -1.718 1.763 1.00 96.69 86 THR A O 1
ATOM 672 N N . ILE A 1 87 ? 2.272 -0.766 1.481 1.00 97.69 87 ILE A N 1
ATOM 673 C CA . ILE A 1 87 ? 2.128 0.206 2.570 1.00 97.69 87 ILE A CA 1
ATOM 674 C C . ILE A 1 87 ? 0.976 1.170 2.273 1.00 97.69 87 ILE A C 1
ATOM 676 O O . ILE A 1 87 ? 0.132 1.387 3.138 1.00 97.69 87 ILE A O 1
ATOM 680 N N . ALA A 1 88 ? 0.894 1.707 1.053 1.00 95.56 88 ALA A N 1
ATOM 681 C CA . ALA A 1 88 ? -0.195 2.598 0.660 1.00 95.56 88 ALA A CA 1
ATOM 682 C C . ALA A 1 88 ? -1.565 1.908 0.766 1.00 95.56 88 ALA A C 1
ATOM 684 O O . ALA A 1 88 ? -2.509 2.488 1.299 1.00 95.56 88 ALA A O 1
ATOM 685 N N . LEU A 1 89 ? -1.662 0.652 0.321 1.00 95.50 89 LEU A N 1
ATOM 686 C CA . LEU A 1 89 ? -2.882 -0.147 0.418 1.00 95.50 89 LEU A CA 1
ATOM 687 C C . LEU A 1 89 ? -3.224 -0.499 1.866 1.00 95.50 89 LEU A C 1
ATOM 689 O O . LEU A 1 89 ? -4.393 -0.486 2.231 1.00 95.50 89 LEU A O 1
ATOM 693 N N . ALA A 1 90 ? -2.223 -0.786 2.700 1.00 97.62 90 ALA A N 1
ATOM 694 C CA . ALA A 1 90 ? -2.413 -1.043 4.121 1.00 97.62 90 ALA A CA 1
ATOM 695 C C . ALA A 1 90 ? -2.947 0.199 4.841 1.00 97.62 90 ALA A C 1
ATOM 697 O O . ALA A 1 90 ? -3.905 0.084 5.599 1.00 97.62 90 ALA A O 1
ATOM 698 N N . ILE A 1 91 ? -2.387 1.381 4.560 1.00 98.12 91 ILE A N 1
ATOM 699 C CA . ILE A 1 91 ? -2.882 2.655 5.095 1.00 98.12 91 ILE A CA 1
ATOM 700 C C . ILE A 1 91 ? -4.312 2.897 4.618 1.00 98.12 91 ILE A C 1
ATOM 702 O O . ILE A 1 91 ? -5.187 3.131 5.443 1.00 98.12 91 ILE A O 1
ATOM 706 N N . LEU A 1 92 ? -4.571 2.776 3.312 1.00 96.00 92 LEU A N 1
ATOM 707 C CA . LEU A 1 92 ? -5.904 2.958 2.743 1.00 96.00 92 LEU A CA 1
ATOM 708 C C . LEU A 1 92 ? -6.927 2.016 3.393 1.00 96.00 92 LEU A C 1
ATOM 710 O O . LEU A 1 92 ? -7.982 2.465 3.832 1.00 96.00 92 LEU A O 1
ATOM 714 N N . ASN A 1 93 ? -6.599 0.729 3.509 1.00 96.38 93 ASN A N 1
ATOM 715 C CA . ASN A 1 93 ? -7.453 -0.258 4.164 1.00 96.38 93 ASN A CA 1
ATOM 716 C C . ASN A 1 93 ? -7.665 0.064 5.643 1.00 96.38 93 ASN A C 1
ATOM 718 O O . ASN A 1 93 ? -8.798 0.012 6.109 1.00 96.38 93 ASN A O 1
ATOM 722 N N . ALA A 1 94 ? -6.612 0.428 6.378 1.00 96.44 94 ALA A N 1
ATOM 723 C CA . ALA A 1 94 ? -6.726 0.826 7.776 1.00 96.44 94 ALA A CA 1
ATOM 724 C C . ALA A 1 94 ? -7.631 2.057 7.936 1.00 96.44 94 ALA A C 1
ATOM 726 O O . ALA A 1 94 ? -8.479 2.075 8.823 1.00 96.44 94 ALA A O 1
ATOM 727 N N . THR A 1 95 ? -7.514 3.052 7.052 1.00 97.19 95 THR A N 1
ATOM 728 C CA . THR A 1 95 ? -8.382 4.235 7.036 1.00 97.19 95 THR A CA 1
ATOM 729 C C . THR A 1 95 ? -9.833 3.866 6.747 1.00 97.19 95 THR A C 1
ATOM 731 O O . THR A 1 95 ? -10.719 4.303 7.477 1.00 97.19 95 THR A O 1
ATOM 734 N N . ILE A 1 96 ? -10.085 3.045 5.723 1.00 95.88 96 ILE A N 1
ATOM 735 C CA . ILE A 1 96 ? -11.437 2.579 5.382 1.00 95.88 96 ILE A CA 1
ATOM 736 C C . ILE A 1 96 ? -12.043 1.818 6.562 1.00 9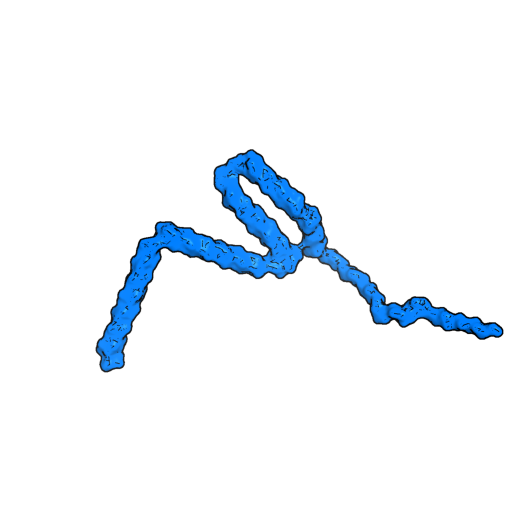5.88 96 ILE A C 1
ATOM 738 O O . ILE A 1 96 ? -13.173 2.101 6.954 1.00 95.88 96 ILE A O 1
ATOM 742 N N . LEU A 1 97 ? -11.289 0.890 7.158 1.00 96.00 97 LEU A N 1
ATOM 743 C CA . LEU A 1 97 ? -11.736 0.119 8.315 1.00 96.00 97 LEU A CA 1
ATOM 744 C C . LEU A 1 97 ? -12.031 1.022 9.511 1.00 96.00 97 LEU A C 1
ATOM 746 O O . LEU A 1 97 ? -13.080 0.876 10.128 1.00 96.00 97 LEU A O 1
ATOM 750 N N . LEU A 1 98 ? -11.150 1.972 9.824 1.00 96.12 98 LEU A N 1
ATOM 751 C CA . LEU A 1 98 ? -11.350 2.885 10.944 1.00 96.12 98 LEU A CA 1
ATOM 752 C C . LEU A 1 98 ? -12.567 3.783 10.728 1.00 96.12 98 LEU A C 1
ATOM 754 O O . LEU A 1 98 ? -13.324 4.000 11.663 1.00 96.12 98 LEU A O 1
ATOM 758 N N . TYR A 1 99 ? -12.780 4.273 9.507 1.00 97.31 99 TYR A N 1
ATOM 759 C CA . TYR A 1 99 ? -13.943 5.089 9.176 1.00 97.31 99 TYR A CA 1
ATOM 760 C C . TYR A 1 99 ? -15.245 4.281 9.266 1.00 97.31 99 TYR A C 1
ATOM 762 O O . TYR A 1 99 ? -16.203 4.700 9.914 1.00 97.31 99 TYR A O 1
ATOM 770 N N . GLN A 1 100 ? -15.271 3.094 8.658 1.00 97.44 100 GLN A N 1
ATOM 771 C CA . GLN A 1 100 ? -16.462 2.247 8.590 1.00 97.44 100 GLN A CA 1
ATOM 772 C C . GLN A 1 100 ? -16.812 1.597 9.936 1.00 97.44 100 GLN A C 1
ATOM 774 O O . GLN A 1 100 ? -17.990 1.412 10.246 1.00 97.44 100 GLN A O 1
ATOM 779 N N . PHE A 1 101 ? -15.801 1.246 10.731 1.00 95.94 101 PHE A N 1
ATOM 780 C CA . PHE A 1 101 ? -15.927 0.471 11.966 1.00 95.94 101 PHE A CA 1
ATOM 781 C C . PHE A 1 101 ? -15.384 1.221 13.189 1.00 95.94 101 PHE A C 1
ATOM 783 O O . PHE A 1 101 ? -14.908 0.595 14.138 1.00 95.94 101 PHE A O 1
ATOM 790 N N . TRP A 1 102 ? -15.478 2.554 13.202 1.00 96.81 102 TRP A N 1
ATOM 791 C CA . TRP A 1 102 ? -14.939 3.399 14.277 1.00 96.81 102 TRP A CA 1
ATOM 792 C C . TRP A 1 102 ? -15.426 2.979 15.674 1.00 96.81 102 TRP A C 1
ATOM 794 O O . TRP A 1 102 ? -14.642 2.957 16.623 1.00 96.81 102 TRP A O 1
ATOM 804 N N . LEU A 1 103 ? -16.696 2.574 15.797 1.00 96.81 103 LEU A N 1
ATOM 805 C CA . LEU A 1 103 ? -17.264 2.110 17.063 1.00 96.81 103 LEU A CA 1
ATOM 806 C C . LEU A 1 103 ? -16.652 0.776 17.508 1.00 96.81 103 LEU A C 1
ATOM 808 O O . LEU A 1 103 ? -16.290 0.631 18.671 1.00 96.81 103 LEU A O 1
ATOM 812 N N . LEU A 1 104 ? -16.494 -0.188 16.593 1.00 97.12 104 LEU A N 1
ATOM 813 C CA . LEU A 1 104 ? -15.841 -1.463 16.914 1.00 97.12 104 LEU A CA 1
ATOM 814 C C . LEU A 1 104 ? -14.377 -1.249 17.300 1.00 97.12 104 LEU A C 1
ATOM 816 O O . LEU A 1 104 ? -13.908 -1.865 18.252 1.00 97.12 104 LEU A O 1
ATOM 820 N N . ALA A 1 105 ? -13.668 -0.352 16.610 1.00 95.56 105 ALA A N 1
ATOM 821 C CA . ALA A 1 105 ? -12.301 0.011 16.964 1.00 95.56 105 ALA A CA 1
ATOM 822 C C . ALA A 1 105 ? -12.222 0.597 18.386 1.00 95.56 105 ALA A C 1
ATOM 824 O O . ALA A 1 105 ? -11.355 0.195 19.162 1.00 95.56 105 ALA A O 1
ATOM 825 N N . LEU A 1 106 ? -13.159 1.479 18.756 1.00 97.00 106 LEU A N 1
ATOM 826 C CA . LEU A 1 106 ? -13.250 2.039 20.107 1.00 97.00 106 LEU A CA 1
ATOM 827 C C . LEU A 1 106 ? -13.535 0.958 21.159 1.00 97.00 106 LEU A C 1
ATOM 829 O O . LEU A 1 106 ? -12.888 0.929 22.203 1.00 97.00 106 LEU A O 1
ATOM 833 N N . VAL A 1 107 ? -14.467 0.043 20.881 1.00 97.88 107 VAL A N 1
ATOM 834 C CA . VAL A 1 107 ? -14.784 -1.074 21.783 1.00 97.88 107 VAL A CA 1
ATOM 835 C C . VAL A 1 107 ? -13.567 -1.978 21.983 1.00 97.88 107 VAL A C 1
ATOM 837 O O . VAL A 1 107 ? -13.230 -2.287 23.122 1.00 97.88 107 VAL A O 1
ATOM 840 N N . LEU A 1 108 ? -12.869 -2.364 20.910 1.00 97.12 108 LEU A N 1
ATOM 841 C CA . LEU A 1 108 ? -11.658 -3.187 21.004 1.00 97.12 108 LEU A CA 1
ATOM 842 C C . LEU A 1 108 ? -10.555 -2.495 21.812 1.00 97.12 108 LEU A C 1
ATOM 844 O O . LEU A 1 108 ? -9.890 -3.149 22.616 1.00 97.12 108 LEU A O 1
ATOM 848 N N . LEU A 1 109 ? -10.392 -1.180 21.645 1.00 97.06 109 LEU A N 1
ATOM 849 C CA . LEU A 1 109 ? -9.455 -0.385 22.435 1.00 97.06 109 LEU A CA 1
ATOM 850 C C . LEU A 1 109 ? -9.808 -0.423 23.930 1.00 97.06 109 LEU A C 1
ATOM 852 O O . LEU A 1 109 ? -8.943 -0.718 24.752 1.00 97.06 109 LEU A O 1
ATOM 856 N N . LEU A 1 110 ? -11.073 -0.170 24.282 1.00 98.25 110 LEU A N 1
ATOM 857 C CA . LEU A 1 110 ? -11.541 -0.198 25.672 1.00 98.25 110 LEU A CA 1
ATOM 858 C C . LEU A 1 110 ? -11.388 -1.587 26.301 1.00 98.25 110 LEU A C 1
ATOM 860 O O . LEU A 1 110 ? -10.904 -1.699 27.423 1.00 98.25 110 LEU A O 1
ATOM 864 N N . VAL A 1 111 ? -11.735 -2.648 25.569 1.00 98.31 111 VAL A N 1
ATOM 865 C CA . VAL A 1 111 ? -11.548 -4.034 26.023 1.00 98.31 111 VAL A CA 1
ATOM 866 C C . VAL A 1 111 ? -10.068 -4.328 26.270 1.00 98.31 111 VAL A C 1
ATOM 868 O O . VAL A 1 111 ? -9.723 -4.885 27.310 1.00 98.31 111 VAL A O 1
ATOM 871 N N . GLY A 1 112 ? -9.181 -3.910 25.361 1.00 97.88 112 GLY A N 1
ATOM 872 C CA . GLY A 1 112 ? -7.736 -4.050 25.537 1.00 97.88 112 GLY A CA 1
ATOM 873 C C . GLY A 1 112 ? -7.226 -3.348 26.799 1.00 97.88 112 GLY A C 1
ATOM 874 O O . GLY A 1 112 ? -6.469 -3.943 27.563 1.00 97.88 112 GLY A O 1
ATOM 875 N N . LEU A 1 113 ? -7.689 -2.122 27.062 1.00 98.00 113 LEU A N 1
ATOM 876 C CA . LEU A 1 113 ? -7.346 -1.381 28.280 1.00 98.00 113 LEU A CA 1
ATOM 877 C C . LEU A 1 113 ? -7.836 -2.093 29.545 1.00 98.00 113 LEU A C 1
ATOM 879 O O . LEU A 1 113 ? -7.058 -2.261 30.479 1.00 98.00 113 LEU A O 1
ATOM 883 N N . VAL A 1 114 ? -9.083 -2.568 29.565 1.00 98.00 114 VAL A N 1
ATOM 884 C CA . VAL A 1 114 ? -9.635 -3.319 30.706 1.00 98.00 114 VAL A CA 1
ATOM 885 C C . VAL A 1 114 ? -8.816 -4.581 30.983 1.00 98.00 114 VAL A C 1
ATOM 887 O O . VAL A 1 114 ? -8.489 -4.854 32.135 1.00 98.00 114 VAL A O 1
ATOM 890 N N . ILE A 1 115 ? -8.422 -5.326 29.944 1.00 97.81 115 ILE A N 1
ATOM 891 C CA . ILE A 1 115 ? -7.570 -6.517 30.092 1.00 97.81 115 ILE A CA 1
ATOM 892 C C . ILE A 1 115 ? -6.218 -6.150 30.712 1.00 97.81 115 ILE A C 1
ATOM 894 O O . ILE A 1 115 ? -5.747 -6.852 31.608 1.00 97.81 115 ILE A O 1
ATOM 898 N N . LEU A 1 116 ? -5.596 -5.057 30.261 1.00 96.56 116 LEU A N 1
ATOM 899 C CA . LEU A 1 116 ? -4.329 -4.587 30.822 1.00 96.56 116 LEU A CA 1
ATOM 900 C C . LEU A 1 116 ? -4.478 -4.180 32.293 1.00 96.56 116 LEU A C 1
ATOM 902 O O . LEU A 1 116 ? -3.676 -4.621 33.111 1.00 96.56 116 LEU A O 1
ATOM 906 N N . MET A 1 117 ? -5.533 -3.441 32.648 1.00 96.81 117 MET A N 1
ATOM 907 C CA . MET A 1 117 ? -5.810 -3.053 34.037 1.00 96.81 117 MET A CA 1
ATOM 908 C C . MET A 1 117 ? -6.018 -4.269 34.940 1.00 96.81 117 MET A C 1
ATOM 910 O O . MET A 1 117 ? -5.444 -4.345 36.021 1.00 96.81 117 MET A O 1
ATOM 914 N N . ILE A 1 118 ? -6.800 -5.253 34.488 1.00 96.25 118 ILE A N 1
ATOM 915 C CA . ILE A 1 118 ? -7.004 -6.495 35.241 1.00 96.25 118 ILE A CA 1
ATOM 916 C C . ILE A 1 118 ? -5.671 -7.226 35.419 1.00 96.25 118 ILE A C 1
ATOM 918 O O . ILE A 1 118 ? -5.367 -7.671 36.522 1.00 96.25 118 ILE A O 1
ATOM 922 N N . ARG A 1 119 ? -4.855 -7.335 34.363 1.00 96.06 119 ARG A N 1
ATOM 923 C CA . ARG A 1 119 ? -3.538 -7.982 34.442 1.00 96.06 119 ARG A CA 1
ATOM 924 C C . ARG A 1 119 ? -2.641 -7.303 35.473 1.00 96.06 119 ARG A C 1
ATOM 926 O O . ARG A 1 119 ? -1.965 -7.999 36.226 1.00 96.06 119 ARG A O 1
ATOM 933 N N . ASP A 1 120 ? -2.608 -5.978 35.476 1.00 95.50 120 ASP A N 1
ATOM 934 C CA . ASP A 1 120 ? -1.744 -5.216 36.369 1.00 95.50 120 ASP A CA 1
ATOM 935 C C . ASP A 1 120 ? -2.243 -5.317 37.823 1.00 95.50 120 ASP A C 1
ATOM 937 O O . ASP A 1 120 ? -1.458 -5.682 38.693 1.00 95.50 120 ASP A O 1
ATOM 941 N N . ASN A 1 121 ? -3.555 -5.214 38.067 1.00 94.38 121 ASN A N 1
ATOM 942 C CA . ASN A 1 121 ? -4.149 -5.467 39.387 1.00 94.38 121 ASN A CA 1
ATOM 943 C C . ASN A 1 121 ? -3.840 -6.880 39.913 1.00 94.38 121 ASN A C 1
ATOM 945 O O . ASN A 1 121 ? -3.503 -7.062 41.079 1.00 94.38 121 ASN A O 1
ATOM 949 N N . LEU A 1 122 ? -3.944 -7.911 39.066 1.00 94.31 122 LEU A N 1
ATOM 950 C CA . LEU A 1 122 ? -3.629 -9.283 39.477 1.00 94.31 122 LEU A CA 1
ATOM 951 C C . LEU A 1 122 ? -2.137 -9.441 39.798 1.00 94.31 122 LEU A C 1
ATOM 953 O O . LEU A 1 122 ? -1.786 -10.142 40.742 1.00 94.31 122 LEU A O 1
ATOM 957 N N . ARG A 1 123 ? -1.246 -8.784 39.046 1.00 93.56 123 ARG A N 1
ATOM 958 C CA . ARG A 1 123 ? 0.193 -8.783 39.349 1.00 93.56 123 ARG A CA 1
ATOM 959 C C . ARG A 1 123 ? 0.498 -8.129 40.689 1.00 93.56 123 ARG A C 1
ATOM 961 O O . ARG A 1 123 ? 1.379 -8.619 41.380 1.00 93.56 123 ARG A O 1
ATOM 968 N N . GLU A 1 124 ? -0.215 -7.074 41.059 1.00 90.75 124 GLU A N 1
ATOM 969 C CA . GLU A 1 124 ? -0.070 -6.443 42.375 1.00 90.75 124 GLU A CA 1
ATOM 970 C C . GLU A 1 124 ? -0.544 -7.365 43.503 1.00 90.75 124 GLU A C 1
ATOM 972 O O . GLU A 1 124 ? 0.118 -7.470 44.529 1.00 90.75 124 GLU A O 1
ATOM 977 N N . VAL A 1 125 ? -1.650 -8.086 43.294 1.00 89.38 125 VAL A N 1
ATOM 978 C CA . VAL A 1 125 ? -2.208 -9.012 44.293 1.00 89.38 125 VAL A CA 1
ATOM 979 C C . VAL A 1 125 ? -1.358 -10.276 44.477 1.00 89.38 125 VAL A C 1
ATOM 981 O O . VAL A 1 125 ? -1.270 -10.779 45.592 1.00 89.38 125 VAL A O 1
ATOM 984 N N . PHE A 1 126 ? -0.757 -10.815 43.411 1.00 83.44 126 PHE A N 1
ATOM 985 C CA . PHE A 1 126 ? -0.011 -12.086 43.457 1.00 83.44 126 PHE A CA 1
ATOM 986 C C . PHE A 1 126 ? 1.516 -11.940 43.430 1.00 83.44 126 PHE A C 1
ATOM 988 O O . PHE A 1 126 ? 2.224 -12.923 43.635 1.00 83.44 126 PHE A O 1
ATOM 995 N N . GLY A 1 127 ? 2.026 -10.757 43.094 1.00 73.69 127 GLY A N 1
ATOM 996 C CA . GLY A 1 127 ? 3.456 -10.444 43.056 1.00 73.69 127 GLY A CA 1
ATOM 997 C C . GLY A 1 127 ? 3.968 -9.701 44.293 1.00 73.69 127 GLY A C 1
ATOM 998 O O . GLY A 1 127 ? 5.162 -9.401 44.335 1.00 73.69 127 GLY A O 1
ATOM 999 N N . GLY A 1 128 ? 3.084 -9.389 45.248 1.00 53.03 128 GLY A N 1
ATOM 1000 C CA . GLY A 1 128 ? 3.400 -8.892 46.591 1.00 53.03 128 GLY A CA 1
ATOM 1001 C C . GLY A 1 128 ? 3.444 -10.001 47.634 1.00 53.03 128 GLY A C 1
ATOM 1002 O O . GLY A 1 128 ? 2.741 -11.020 47.444 1.00 53.03 128 GLY A O 1
#

Sequence (128 aa):
LRAGDFGDARAHIKRAHAPQPPIDRQGRFALWWAAVSGGLLLLVIVALLYFRPPTWPIWLVGVVVAFGAVEAGTRGRIRGYLYGVTIALAILNATILLYQFWLLALVLLLVGLVILMIRDNLREVFGG

pLDDT: mean 87.19, std 13.15, range [44.09, 98.31]

Foldseek 3Di:
DDDDPPPDPCPPCPDDPDPDPPQDPLNVVLVVCVVCVVVVLVVVLVVLVVVVPVVSVVVNVVSVLVSVCVNCVSVVNNVVSVVVVVVVVVVVVVVVCCVVPVVVVVVVVVVVVVVVVVVVVVCVVPVD